Protein AF-A0A651DHY2-F1 (afdb_monomer_lite)

Sequence (120 aa):
MEGQEGLQTYEKRQRLYLIITLSMIGLNGVLIGLGYLLIRLGERAPEALLNVMMGFMIYHGIHFLYGIIAIIHFFKRVKHRFAQARIFKTILGVVLSPVSFILCYAAVFLLALTRCSISV

Secondary structure (DSSP, 8-state):
-HHHHHHHHHHHHHHHHHHHHHHHHHHHHHHHHHHHHHHHHTPPPPHHHHHHHHHHHHHHHHHHHHHHHHHHHHHHH-TTSS-HHHHHHHHHHHHHHHHHHHHHHHHHHHHHHHHHH---

pLDDT: mean 74.58, std 10.7, range [42.03, 88.75]

Foldseek 3Di:
DVVVVVVVVLLVVLVVLLVVLVVLLVVLVVLLVVLVVLVVVLHQDDVVVLVVLVVVLVVLVVSLVVLVVSVVCCVVPPVPDDDDPSVCSSCVSNVSSVVSSVSSVSSSVSNVVSVVVNPD

Structure (mmCIF, N/CA/C/O backbone):
data_AF-A0A651DHY2-F1
#
_entry.id   AF-A0A651DHY2-F1
#
loop_
_atom_site.group_PDB
_atom_site.id
_atom_site.type_symbol
_atom_site.label_atom_id
_atom_site.label_alt_id
_atom_site.label_comp_id
_atom_site.label_asym_id
_atom_site.label_entity_id
_atom_site.label_seq_id
_atom_site.pdbx_PDB_ins_code
_atom_site.Cartn_x
_atom_site.Cartn_y
_atom_site.Cartn_z
_atom_site.occupancy
_atom_site.B_iso_or_equiv
_atom_site.auth_seq_id
_atom_site.auth_comp_id
_atom_site.auth_asym_id
_atom_site.auth_atom_id
_atom_site.pdbx_PDB_model_num
ATOM 1 N N . MET A 1 1 ? -28.639 2.583 25.848 1.00 44.88 1 MET A N 1
ATOM 2 C CA . MET A 1 1 ? -28.538 2.159 24.431 1.00 44.88 1 MET A CA 1
ATOM 3 C C . MET A 1 1 ? -27.380 2.835 23.676 1.00 44.88 1 MET A C 1
ATOM 5 O O . MET A 1 1 ? -26.981 2.318 22.645 1.00 44.88 1 MET A O 1
ATOM 9 N N . GLU A 1 2 ? -26.727 3.868 24.227 1.00 45.50 2 GLU A N 1
ATOM 10 C CA . GLU A 1 2 ? -25.587 4.578 23.594 1.00 45.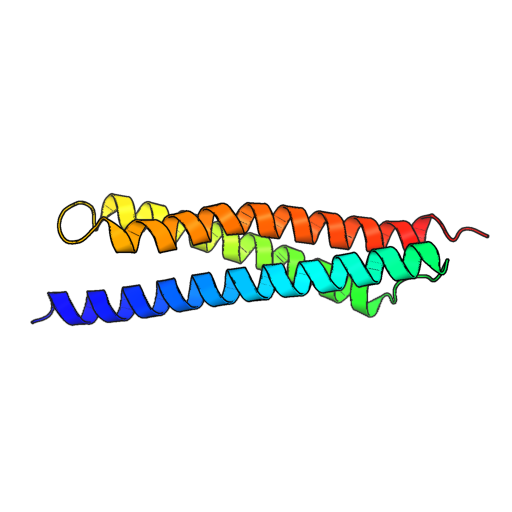50 2 GLU A CA 1
ATOM 11 C C . GLU A 1 2 ? -24.304 3.739 23.397 1.00 45.50 2 GLU A C 1
ATOM 13 O O . GLU A 1 2 ? -23.468 4.047 22.552 1.00 45.50 2 GLU A O 1
ATOM 18 N N . GLY A 1 3 ? -24.137 2.634 24.133 1.00 53.78 3 GLY A N 1
ATOM 19 C CA . GLY A 1 3 ? -22.958 1.766 24.010 1.00 53.78 3 GLY A CA 1
ATOM 20 C C . GLY A 1 3 ? -22.925 0.870 22.760 1.00 53.78 3 GLY A C 1
ATOM 21 O O . GLY A 1 3 ? -21.855 0.371 22.413 1.00 53.78 3 GLY A O 1
ATOM 22 N N . GLN A 1 4 ? -24.060 0.644 22.082 1.00 54.25 4 GLN A N 1
ATOM 23 C CA . GLN A 1 4 ? -24.138 -0.240 20.904 1.00 54.25 4 GLN A CA 1
ATOM 24 C C . GLN A 1 4 ? -23.915 0.497 19.570 1.00 54.25 4 GLN A C 1
ATOM 26 O O . GLN A 1 4 ? -23.286 -0.067 18.673 1.00 54.25 4 GLN A O 1
ATOM 31 N N . GLU A 1 5 ? -24.338 1.759 19.439 1.00 58.34 5 GLU A N 1
ATOM 32 C CA . GLU A 1 5 ? -24.154 2.546 18.203 1.00 58.34 5 GLU A CA 1
ATOM 33 C C . GLU A 1 5 ? -22.686 2.923 17.946 1.00 58.34 5 GLU A C 1
ATOM 35 O O . GLU A 1 5 ? -22.182 2.811 16.819 1.00 58.34 5 GLU A O 1
ATOM 40 N N . GLY A 1 6 ? -21.954 3.286 19.006 1.00 62.22 6 GLY A N 1
ATOM 41 C CA . GLY A 1 6 ? -20.512 3.536 18.924 1.00 62.22 6 GLY A CA 1
ATOM 42 C C . GLY A 1 6 ? -19.722 2.290 18.501 1.00 62.22 6 GLY A C 1
ATOM 43 O O . GLY A 1 6 ? -18.730 2.391 17.775 1.00 62.22 6 GLY A O 1
ATOM 44 N N . LEU A 1 7 ? -20.201 1.103 18.887 1.00 63.56 7 LEU A N 1
ATOM 45 C CA . LEU A 1 7 ? -19.568 -0.177 18.572 1.00 63.56 7 LEU A CA 1
ATOM 46 C C . LEU A 1 7 ? -19.745 -0.557 17.094 1.00 63.56 7 LEU A C 1
ATOM 48 O O . LEU A 1 7 ? -18.767 -0.900 16.430 1.00 63.56 7 LEU A O 1
ATOM 52 N N . GLN A 1 8 ? -20.960 -0.434 16.551 1.00 70.25 8 GLN A N 1
ATOM 53 C CA . GLN A 1 8 ? -21.226 -0.739 15.138 1.00 70.25 8 GLN A CA 1
ATOM 54 C C . GLN A 1 8 ? -20.471 0.201 14.188 1.00 70.25 8 GLN A C 1
ATOM 56 O O . GLN A 1 8 ? -19.954 -0.227 13.152 1.00 70.25 8 GLN A O 1
ATOM 61 N N . THR A 1 9 ? -20.366 1.482 14.543 1.00 72.56 9 THR A N 1
ATOM 62 C CA . THR A 1 9 ? -19.620 2.471 13.749 1.00 72.56 9 THR A CA 1
ATOM 63 C C . THR A 1 9 ? -18.124 2.156 13.725 1.00 72.56 9 THR A C 1
ATOM 65 O O . THR A 1 9 ? -17.477 2.260 12.679 1.00 72.56 9 THR A O 1
ATOM 68 N N . TYR A 1 10 ? -17.570 1.719 14.858 1.00 70.88 10 TYR A N 1
ATOM 69 C CA . TYR A 1 10 ? -16.174 1.307 14.957 1.00 70.88 10 TYR A CA 1
ATOM 70 C C . TYR A 1 10 ? -15.874 0.061 14.108 1.00 70.88 10 TYR A C 1
ATOM 72 O O . TYR A 1 10 ? -14.904 0.049 13.351 1.00 70.88 10 TYR A O 1
ATOM 80 N N . GLU A 1 11 ? -16.742 -0.952 14.147 1.00 73.06 11 GLU A N 1
ATOM 81 C CA . GLU A 1 11 ? -16.590 -2.170 13.337 1.00 73.06 11 GLU A CA 1
ATOM 82 C C . GLU A 1 11 ? -16.638 -1.895 11.834 1.00 73.06 11 GLU A C 1
ATOM 84 O O . GLU A 1 11 ? -15.829 -2.440 11.077 1.00 73.06 11 GLU A O 1
ATOM 89 N N . LYS A 1 12 ? -17.544 -1.014 11.393 1.00 79.12 12 LYS A N 1
ATOM 90 C CA . LYS A 1 12 ? -17.605 -0.583 9.990 1.00 79.12 12 LYS A CA 1
ATOM 91 C C . LYS A 1 12 ? -16.292 0.075 9.559 1.00 79.12 12 LYS A C 1
ATOM 93 O O . LYS A 1 12 ? -15.771 -0.264 8.498 1.00 79.12 12 LYS A O 1
ATOM 98 N N . ARG A 1 13 ? -15.720 0.950 10.397 1.00 78.06 13 ARG A N 1
ATOM 99 C CA . ARG A 1 13 ? -14.426 1.606 10.126 1.00 78.06 13 ARG A CA 1
ATOM 100 C C . ARG A 1 13 ? -13.270 0.609 10.056 1.00 78.06 13 ARG A C 1
ATOM 102 O O . ARG A 1 13 ? -12.458 0.699 9.142 1.00 78.06 13 ARG A O 1
ATOM 109 N N . GLN A 1 14 ? -13.212 -0.368 10.961 1.00 75.75 14 GLN A N 1
ATOM 110 C CA . GLN A 1 14 ? -12.171 -1.404 10.932 1.00 75.75 14 GLN A CA 1
ATOM 111 C C . GLN A 1 14 ? -12.276 -2.320 9.714 1.00 75.75 14 GLN A C 1
ATOM 113 O O . GLN A 1 14 ? -11.263 -2.662 9.104 1.00 75.75 14 GLN A O 1
ATOM 118 N N . ARG A 1 15 ? -13.499 -2.711 9.341 1.00 81.62 15 ARG A N 1
ATOM 119 C CA . ARG A 1 15 ? -13.729 -3.512 8.136 1.00 81.62 15 ARG A CA 1
ATOM 120 C C . ARG A 1 15 ? -13.303 -2.745 6.888 1.00 81.62 15 ARG A C 1
ATOM 122 O O . ARG A 1 15 ? -12.624 -3.319 6.045 1.00 81.62 15 ARG A O 1
ATOM 129 N N . LEU A 1 16 ? -13.666 -1.466 6.796 1.00 83.06 16 LEU A N 1
ATOM 130 C CA . LEU A 1 16 ? -13.258 -0.604 5.692 1.00 83.06 16 LEU A CA 1
ATOM 131 C C . LEU A 1 16 ? -11.731 -0.475 5.622 1.00 83.06 16 LEU A C 1
ATOM 133 O O . LEU A 1 16 ? -11.163 -0.657 4.552 1.00 83.06 16 LEU A O 1
ATOM 137 N N . TYR A 1 17 ? -11.069 -0.255 6.762 1.00 82.44 17 TYR A N 1
ATOM 138 C CA . TYR A 1 17 ? -9.608 -0.188 6.839 1.00 82.44 17 TYR A CA 1
ATOM 139 C C . TYR A 1 17 ? -8.946 -1.465 6.308 1.00 82.44 17 TYR A C 1
ATOM 141 O O . TYR A 1 17 ? -8.040 -1.389 5.486 1.00 82.44 17 TYR A O 1
ATOM 149 N N . LEU A 1 18 ? -9.432 -2.640 6.721 1.00 81.00 18 LEU A N 1
ATOM 150 C CA . LEU A 1 18 ? -8.888 -3.922 6.271 1.00 81.00 18 LEU A CA 1
ATOM 151 C C . LEU A 1 18 ? -9.131 -4.173 4.774 1.00 81.00 18 LEU A C 1
ATOM 153 O O . LEU A 1 18 ? -8.241 -4.679 4.096 1.00 81.00 18 LEU A O 1
ATOM 157 N N . ILE A 1 19 ? -10.300 -3.792 4.250 1.00 86.56 19 ILE A N 1
ATOM 158 C CA . ILE A 1 19 ? -10.598 -3.871 2.811 1.00 86.56 19 ILE A CA 1
ATOM 159 C C . ILE A 1 19 ? -9.642 -2.977 2.015 1.00 86.56 19 ILE A C 1
ATOM 161 O O . ILE A 1 19 ? -9.097 -3.432 1.014 1.00 86.56 19 ILE A O 1
ATOM 165 N N . ILE A 1 20 ? -9.401 -1.747 2.481 1.00 85.00 20 ILE A N 1
ATOM 166 C CA . ILE A 1 20 ? -8.440 -0.826 1.860 1.00 85.00 20 ILE A CA 1
ATOM 167 C C . ILE A 1 20 ? -7.028 -1.420 1.915 1.00 85.00 20 ILE A C 1
ATOM 169 O O . ILE A 1 20 ? -6.352 -1.482 0.899 1.00 85.00 20 ILE A O 1
ATOM 173 N N . THR A 1 21 ? -6.579 -1.940 3.061 1.00 82.50 21 THR A N 1
ATOM 174 C CA . THR A 1 21 ? -5.252 -2.571 3.154 1.00 82.50 21 THR A CA 1
ATOM 175 C C . THR A 1 21 ? -5.107 -3.734 2.167 1.00 82.50 21 THR A C 1
ATOM 177 O O . THR A 1 21 ? -4.078 -3.842 1.502 1.00 82.50 21 THR A O 1
ATOM 180 N N . LEU A 1 22 ? -6.128 -4.587 2.033 1.00 83.50 22 LEU A N 1
ATOM 181 C CA . LEU A 1 22 ? -6.110 -5.703 1.084 1.00 83.50 22 LEU A CA 1
ATOM 182 C C . LEU A 1 22 ? -6.106 -5.232 -0.373 1.00 83.50 22 LEU A C 1
ATOM 184 O O . LEU A 1 22 ? -5.361 -5.791 -1.178 1.00 83.50 22 LEU A O 1
ATOM 188 N N . SER A 1 23 ? -6.884 -4.204 -0.719 1.00 87.94 23 SER A N 1
ATOM 189 C CA . SER A 1 23 ? -6.872 -3.655 -2.078 1.00 87.94 23 SER A CA 1
ATOM 190 C C . SER A 1 23 ? -5.527 -3.013 -2.412 1.00 87.94 23 SER A C 1
ATOM 192 O O . SER A 1 23 ? -5.026 -3.214 -3.515 1.00 87.94 23 SER A O 1
ATOM 194 N N . MET A 1 24 ? -4.891 -2.333 -1.454 1.00 84.75 24 MET A N 1
ATOM 195 C CA . MET A 1 24 ? -3.538 -1.792 -1.614 1.00 84.75 24 MET A CA 1
ATOM 196 C C . MET A 1 24 ? -2.501 -2.898 -1.827 1.00 84.75 24 MET A C 1
ATOM 198 O O . MET A 1 24 ? -1.670 -2.782 -2.722 1.00 84.75 24 MET A O 1
ATOM 202 N N . ILE A 1 25 ? -2.570 -3.996 -1.063 1.00 82.88 25 ILE A N 1
ATOM 203 C CA . ILE A 1 25 ? -1.691 -5.163 -1.267 1.00 82.88 25 ILE A CA 1
ATOM 204 C C . ILE A 1 25 ? -1.892 -5.748 -2.668 1.00 82.88 25 ILE A C 1
ATOM 206 O O . ILE A 1 25 ? -0.915 -6.013 -3.365 1.00 82.88 25 ILE A O 1
ATOM 210 N N . GLY A 1 26 ? -3.147 -5.925 -3.091 1.00 87.00 26 GLY A N 1
ATOM 211 C CA . GLY A 1 26 ? -3.468 -6.425 -4.427 1.00 87.00 26 GLY A CA 1
ATOM 212 C C . GLY A 1 26 ? -2.913 -5.523 -5.531 1.00 87.00 26 GLY A C 1
ATOM 213 O O . GLY A 1 26 ? -2.255 -6.011 -6.448 1.00 87.00 26 GLY A O 1
ATOM 214 N N . LEU A 1 27 ? -3.106 -4.206 -5.405 1.00 87.69 27 LEU A N 1
ATOM 215 C CA . LEU A 1 27 ? -2.576 -3.215 -6.341 1.00 87.69 27 LEU A CA 1
ATOM 216 C C . LEU A 1 27 ? -1.042 -3.265 -6.400 1.00 87.69 27 LEU A C 1
ATOM 218 O O . LEU A 1 27 ? -0.474 -3.300 -7.490 1.00 87.69 27 LEU A O 1
ATOM 222 N N . ASN A 1 28 ? -0.374 -3.347 -5.246 1.00 83.38 28 ASN A N 1
ATOM 223 C CA . ASN A 1 28 ? 1.080 -3.494 -5.176 1.00 83.38 28 ASN A CA 1
ATOM 224 C C . ASN A 1 28 ? 1.556 -4.766 -5.882 1.00 83.38 28 ASN A C 1
ATOM 226 O O . ASN A 1 28 ? 2.531 -4.714 -6.624 1.00 83.38 28 ASN A O 1
ATOM 230 N N . GLY A 1 29 ? 0.850 -5.887 -5.720 1.00 84.62 29 GLY A N 1
ATOM 231 C CA . GLY A 1 29 ? 1.152 -7.123 -6.445 1.00 84.62 29 GLY A CA 1
ATOM 232 C C . GLY A 1 29 ? 1.105 -6.943 -7.967 1.00 84.62 29 GLY A C 1
ATOM 233 O O . GLY A 1 29 ? 2.027 -7.365 -8.666 1.00 84.62 29 GLY A O 1
ATOM 234 N N . VAL A 1 30 ? 0.078 -6.255 -8.478 1.00 88.75 30 VAL A N 1
ATOM 235 C CA . VAL A 1 30 ? -0.043 -5.939 -9.913 1.00 88.75 30 VAL A CA 1
ATOM 236 C C . VAL A 1 30 ? 1.111 -5.053 -10.382 1.00 88.75 30 VAL A C 1
ATOM 238 O O . VAL A 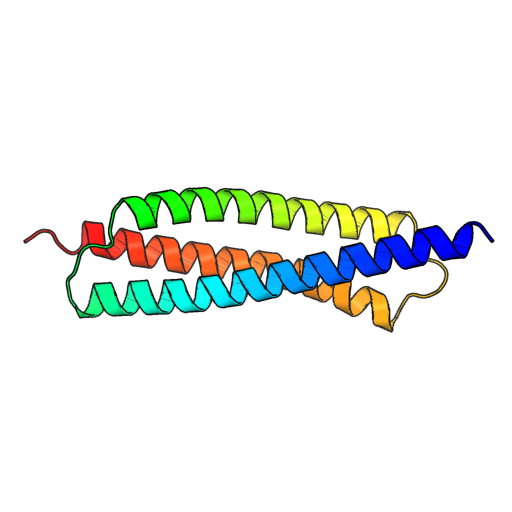1 30 ? 1.713 -5.326 -11.417 1.00 88.75 30 VAL A O 1
ATOM 241 N N . LEU A 1 31 ? 1.455 -4.021 -9.613 1.00 85.06 31 LEU A N 1
ATOM 242 C CA . LEU A 1 31 ? 2.522 -3.079 -9.958 1.00 85.06 31 LEU A CA 1
ATOM 243 C C . LEU A 1 31 ? 3.913 -3.714 -9.919 1.00 85.06 31 LEU A C 1
ATOM 245 O O . LEU A 1 31 ? 4.728 -3.424 -10.790 1.00 85.06 31 LEU A O 1
ATOM 249 N N . ILE A 1 32 ? 4.173 -4.612 -8.966 1.00 83.00 32 ILE A N 1
ATOM 250 C CA . ILE A 1 32 ? 5.395 -5.428 -8.940 1.00 83.00 32 ILE A CA 1
ATOM 251 C C . ILE A 1 32 ? 5.470 -6.287 -10.204 1.00 83.00 32 ILE A C 1
ATOM 253 O O . ILE A 1 32 ? 6.507 -6.306 -10.866 1.00 83.00 32 ILE A O 1
ATOM 257 N N . GLY A 1 33 ? 4.375 -6.963 -10.565 1.00 85.38 33 GLY A N 1
ATOM 258 C CA . GLY A 1 33 ? 4.307 -7.761 -11.790 1.00 85.38 33 GLY A CA 1
ATOM 259 C C . GLY A 1 33 ? 4.573 -6.926 -13.044 1.00 85.38 33 GLY A C 1
ATOM 260 O O . GLY A 1 33 ? 5.340 -7.340 -13.912 1.00 85.38 33 GLY A O 1
ATOM 261 N N . LEU A 1 34 ? 4.001 -5.723 -13.106 1.00 85.19 34 LEU A N 1
ATOM 262 C CA . LEU A 1 34 ? 4.186 -4.792 -14.215 1.00 85.19 34 LEU A CA 1
ATOM 263 C C . LEU A 1 34 ? 5.626 -4.261 -14.284 1.00 85.19 34 LEU A C 1
ATOM 265 O O . LEU A 1 34 ? 6.218 -4.240 -15.358 1.00 85.19 34 LEU A O 1
ATOM 269 N N . GLY A 1 35 ? 6.221 -3.902 -13.143 1.00 81.56 35 GLY A N 1
ATOM 2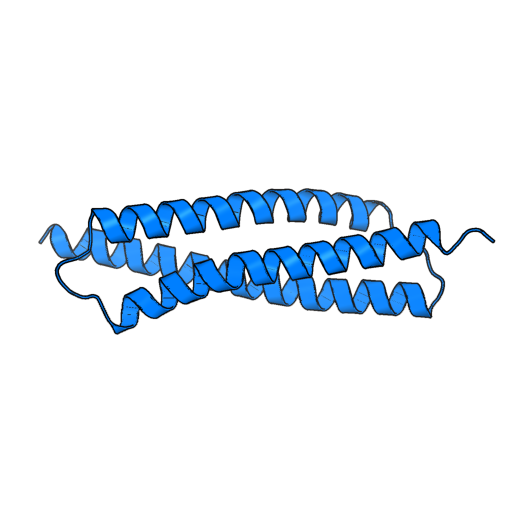70 C CA . GLY A 1 35 ? 7.623 -3.494 -13.057 1.00 81.56 35 GLY A CA 1
ATOM 271 C C . GLY A 1 35 ? 8.577 -4.605 -13.490 1.00 81.56 35 GLY A C 1
ATOM 272 O O . GLY A 1 35 ? 9.465 -4.365 -14.302 1.00 81.56 35 GLY A O 1
ATOM 273 N N . TYR A 1 36 ? 8.353 -5.837 -13.031 1.00 82.94 36 TYR A N 1
ATOM 274 C CA . TYR A 1 36 ? 9.138 -6.995 -13.461 1.00 82.94 36 TYR A CA 1
ATOM 275 C C . TYR A 1 36 ? 9.011 -7.258 -14.969 1.00 82.94 36 TYR A C 1
ATOM 277 O O . TYR A 1 36 ? 10.014 -7.516 -15.637 1.00 82.94 36 TYR A O 1
ATOM 285 N N . LEU A 1 37 ? 7.797 -7.159 -15.521 1.00 85.44 37 LEU A N 1
ATOM 286 C CA . LEU A 1 37 ? 7.557 -7.317 -16.954 1.00 85.44 37 LEU A CA 1
ATOM 287 C C . LEU A 1 37 ? 8.313 -6.259 -17.767 1.00 85.44 37 LEU A C 1
ATOM 289 O O . LEU A 1 37 ? 9.005 -6.614 -18.715 1.00 85.44 37 LEU A O 1
ATOM 293 N N . LEU A 1 38 ? 8.240 -4.987 -17.368 1.00 84.00 38 LEU A N 1
ATOM 294 C CA . LEU A 1 38 ? 8.940 -3.890 -18.041 1.00 84.00 38 LEU A CA 1
ATOM 295 C C . LEU A 1 38 ? 10.465 -4.052 -17.989 1.00 84.00 38 LEU A C 1
ATOM 297 O O . LEU A 1 38 ? 11.125 -3.872 -19.010 1.00 84.00 38 LEU A O 1
ATOM 301 N N . ILE A 1 39 ? 11.021 -4.472 -16.843 1.00 81.25 39 ILE A N 1
ATOM 302 C CA . ILE A 1 39 ? 12.452 -4.810 -16.728 1.00 81.25 39 ILE A CA 1
ATOM 303 C C . ILE A 1 39 ? 12.815 -5.906 -17.731 1.00 81.25 39 ILE A C 1
ATOM 305 O O . ILE A 1 39 ? 13.817 -5.793 -18.434 1.00 81.25 39 ILE A O 1
ATOM 309 N N . ARG A 1 40 ? 12.000 -6.963 -17.815 1.00 82.19 40 ARG A N 1
ATOM 310 C CA . ARG A 1 40 ? 12.249 -8.095 -18.715 1.00 82.19 40 ARG A CA 1
ATOM 311 C C . ARG A 1 40 ? 12.143 -7.710 -20.193 1.00 82.19 40 ARG A C 1
ATOM 313 O O . ARG A 1 40 ? 12.860 -8.282 -21.007 1.00 82.19 40 ARG A O 1
ATOM 320 N N . LEU A 1 41 ? 11.258 -6.775 -20.529 1.00 84.94 41 LEU A N 1
ATOM 321 C CA . LEU A 1 41 ? 11.092 -6.250 -21.885 1.00 84.94 41 LEU A CA 1
ATOM 322 C C . LEU A 1 41 ? 12.148 -5.195 -22.249 1.00 84.94 41 LEU A C 1
ATOM 324 O O . LEU A 1 41 ? 12.280 -4.861 -23.421 1.00 84.94 41 LEU A O 1
ATOM 328 N N . GLY A 1 42 ? 12.905 -4.681 -21.275 1.00 80.00 42 GLY A N 1
ATOM 329 C CA . GLY A 1 42 ? 13.820 -3.564 -21.502 1.00 80.00 42 GLY A CA 1
ATOM 330 C C . GLY A 1 42 ? 13.080 -2.276 -21.865 1.00 80.00 42 GLY A C 1
ATOM 331 O O . GLY A 1 42 ? 13.618 -1.447 -22.595 1.00 80.00 42 GLY A O 1
ATOM 332 N N . GLU A 1 43 ? 11.852 -2.104 -21.367 1.00 81.94 43 GLU A N 1
ATOM 333 C CA . GLU A 1 43 ? 11.030 -0.918 -21.606 1.00 81.94 43 GLU A CA 1
ATOM 334 C C . GLU A 1 43 ? 11.022 0.019 -20.397 1.00 81.94 43 GLU A C 1
ATOM 336 O O . GLU A 1 43 ? 10.990 -0.399 -19.237 1.00 81.94 43 GLU A O 1
ATOM 341 N N . ARG A 1 44 ? 11.026 1.328 -20.667 1.00 78.25 44 ARG A N 1
ATOM 342 C CA . ARG A 1 44 ? 10.969 2.356 -19.624 1.00 78.25 44 ARG A CA 1
ATOM 343 C C . ARG A 1 44 ? 9.537 2.495 -19.113 1.00 78.25 44 ARG A C 1
ATOM 345 O O . ARG A 1 44 ? 8.634 2.818 -19.883 1.00 78.25 44 ARG A O 1
ATOM 352 N N . ALA A 1 45 ? 9.335 2.365 -17.802 1.00 81.62 45 ALA A N 1
ATOM 353 C CA . ALA A 1 45 ? 8.027 2.605 -17.190 1.00 81.62 45 ALA A CA 1
ATOM 354 C C . ALA A 1 45 ? 7.542 4.041 -17.453 1.00 81.62 45 ALA A C 1
ATOM 356 O O . ALA A 1 45 ? 8.320 4.960 -17.218 1.00 81.62 45 ALA A O 1
ATOM 357 N N . PRO A 1 46 ? 6.300 4.297 -17.896 1.00 84.38 46 PRO A N 1
ATOM 358 C CA . PRO A 1 46 ? 5.824 5.649 -18.214 1.00 84.38 46 PRO A CA 1
ATOM 359 C C . PRO A 1 46 ? 5.910 6.607 -17.009 1.00 84.38 46 PRO A C 1
ATOM 361 O O . PRO A 1 46 ? 5.653 6.216 -15.875 1.00 84.38 46 PRO A O 1
ATOM 364 N N . GLU A 1 47 ? 6.253 7.881 -17.236 1.00 79.62 47 GLU A N 1
ATOM 365 C CA . GLU A 1 47 ? 6.486 8.852 -16.141 1.00 79.62 47 GLU A CA 1
ATOM 366 C C . GLU A 1 47 ? 5.227 9.116 -15.320 1.00 79.62 47 GLU A C 1
ATOM 368 O O . GLU A 1 47 ? 5.284 9.234 -14.098 1.00 79.62 47 GLU A O 1
ATOM 373 N N . ALA A 1 48 ? 4.069 9.120 -15.984 1.00 82.31 48 ALA A N 1
ATOM 374 C CA . ALA A 1 48 ? 2.778 9.215 -15.320 1.00 82.31 48 ALA A CA 1
ATOM 375 C C . ALA A 1 48 ? 2.587 8.098 -14.278 1.00 82.31 48 ALA A C 1
ATOM 377 O O . ALA A 1 48 ? 2.084 8.362 -13.188 1.00 82.31 48 ALA A O 1
ATOM 378 N N . LEU A 1 49 ? 3.041 6.873 -14.571 1.00 82.31 49 LEU A N 1
ATOM 379 C CA . LEU A 1 49 ? 2.940 5.744 -13.645 1.00 82.31 49 LEU A CA 1
ATOM 380 C C . LEU A 1 49 ? 3.851 5.933 -12.425 1.00 82.31 49 LEU A C 1
ATOM 382 O O . LEU A 1 49 ? 3.417 5.698 -11.301 1.00 82.31 49 LEU A O 1
ATOM 386 N N . LEU A 1 50 ? 5.080 6.413 -12.632 1.00 81.31 50 LEU A N 1
ATOM 387 C CA . LEU A 1 50 ? 6.014 6.749 -11.549 1.00 81.31 50 LEU A CA 1
ATOM 388 C C . LEU A 1 50 ? 5.467 7.860 -10.640 1.00 81.31 50 LEU A C 1
ATOM 390 O O . LEU A 1 50 ? 5.522 7.734 -9.417 1.00 81.31 50 LEU A O 1
ATOM 394 N N . ASN A 1 51 ? 4.870 8.906 -11.213 1.00 82.62 51 ASN A N 1
ATOM 395 C CA . ASN A 1 51 ? 4.268 9.999 -10.444 1.00 82.62 51 ASN A CA 1
ATOM 396 C C . ASN A 1 51 ? 3.065 9.534 -9.613 1.00 82.62 51 ASN A C 1
ATOM 398 O O . ASN A 1 51 ? 2.965 9.859 -8.427 1.00 82.62 51 ASN A O 1
ATOM 402 N N . VAL A 1 52 ? 2.182 8.724 -10.206 1.00 82.81 52 VAL A N 1
ATOM 403 C CA . VAL A 1 52 ? 1.061 8.101 -9.483 1.00 82.81 52 VAL A CA 1
ATOM 404 C C . VAL A 1 52 ? 1.581 7.218 -8.350 1.00 82.81 52 VAL A C 1
ATOM 406 O O . VAL A 1 52 ? 1.047 7.261 -7.242 1.00 82.81 52 VAL A O 1
ATOM 409 N N . MET A 1 53 ? 2.655 6.468 -8.594 1.00 81.06 53 MET A N 1
ATOM 410 C CA . MET A 1 53 ? 3.257 5.596 -7.593 1.00 81.06 53 MET A CA 1
ATOM 411 C C . MET A 1 53 ? 3.866 6.358 -6.414 1.00 81.06 53 MET A C 1
ATOM 413 O O . MET A 1 53 ? 3.671 5.954 -5.268 1.00 81.06 53 MET A O 1
ATOM 417 N N . MET A 1 54 ? 4.530 7.489 -6.660 1.00 82.94 54 MET A N 1
ATOM 418 C CA . MET A 1 54 ? 5.030 8.359 -5.589 1.00 82.94 54 MET A CA 1
ATOM 419 C C . MET A 1 54 ? 3.888 8.908 -4.722 1.00 82.94 54 MET A C 1
ATOM 421 O O . MET A 1 54 ? 3.970 8.862 -3.493 1.00 82.94 54 MET A O 1
ATOM 425 N N . GLY A 1 55 ? 2.790 9.356 -5.340 1.00 82.50 55 GLY A N 1
ATOM 426 C CA . GLY A 1 55 ? 1.592 9.783 -4.608 1.00 82.50 55 GLY A CA 1
ATOM 427 C C . GLY A 1 55 ? 0.959 8.648 -3.794 1.00 82.50 55 GLY A C 1
ATOM 428 O O . GLY A 1 55 ? 0.590 8.832 -2.631 1.00 82.50 55 GLY A O 1
ATOM 429 N N . PHE A 1 56 ? 0.901 7.446 -4.370 1.00 83.88 56 PHE A N 1
ATOM 430 C CA . PHE A 1 56 ? 0.409 6.250 -3.689 1.00 83.88 56 PHE A CA 1
ATOM 431 C C . PHE A 1 56 ? 1.273 5.876 -2.473 1.00 83.88 56 PHE A C 1
ATOM 433 O O . PHE A 1 56 ? 0.738 5.477 -1.437 1.00 83.88 56 PHE A O 1
ATOM 440 N N . MET A 1 57 ? 2.588 6.098 -2.546 1.00 80.38 57 MET A N 1
ATOM 441 C CA . MET A 1 57 ? 3.519 5.893 -1.433 1.00 80.38 57 MET A CA 1
ATOM 442 C C . MET A 1 57 ? 3.237 6.832 -0.245 1.00 80.38 57 MET A C 1
ATOM 444 O O . MET A 1 57 ? 3.272 6.404 0.911 1.00 80.38 57 MET A O 1
ATOM 448 N N . ILE A 1 58 ? 2.896 8.099 -0.513 1.00 84.19 58 ILE A N 1
ATOM 449 C CA . ILE A 1 58 ? 2.496 9.064 0.527 1.00 84.19 58 ILE A CA 1
ATOM 450 C C . ILE A 1 58 ? 1.194 8.613 1.196 1.00 84.19 58 ILE A C 1
ATOM 452 O O . ILE A 1 58 ? 1.098 8.591 2.427 1.00 84.19 58 ILE A O 1
ATOM 456 N N . TYR A 1 59 ? 0.205 8.200 0.398 1.00 85.50 59 TYR A N 1
ATOM 457 C CA . TYR A 1 59 ? -1.060 7.673 0.914 1.00 85.50 59 TYR A CA 1
ATOM 458 C C . TYR A 1 59 ? -0.842 6.440 1.806 1.00 85.50 59 TYR A C 1
ATOM 460 O O . TYR A 1 59 ? -1.427 6.338 2.885 1.00 85.50 59 TYR A O 1
ATOM 468 N N . HIS A 1 60 ? 0.072 5.556 1.412 1.00 81.06 60 HIS A N 1
ATOM 469 C CA . HIS A 1 60 ? 0.530 4.419 2.204 1.00 81.06 60 HIS A CA 1
ATOM 470 C C . HIS A 1 60 ? 1.060 4.820 3.591 1.00 81.06 60 HIS A C 1
ATOM 472 O O . HIS A 1 60 ? 0.704 4.189 4.591 1.00 81.06 60 HIS A O 1
ATOM 478 N N . GLY A 1 61 ? 1.860 5.887 3.666 1.00 78.88 61 GLY A N 1
ATOM 479 C CA . GLY A 1 61 ? 2.352 6.439 4.930 1.00 78.88 61 GLY A CA 1
ATOM 480 C C . GLY A 1 61 ? 1.226 6.960 5.830 1.00 78.88 61 GLY A C 1
ATOM 481 O O . GLY A 1 61 ? 1.180 6.635 7.019 1.00 78.88 61 GLY A O 1
ATOM 482 N N . ILE A 1 62 ? 0.270 7.703 5.262 1.00 86.56 62 ILE A N 1
ATOM 483 C CA . ILE A 1 62 ? -0.897 8.221 5.998 1.00 86.56 62 ILE A CA 1
ATOM 484 C C . ILE A 1 62 ? -1.778 7.070 6.509 1.00 86.56 62 ILE A C 1
ATOM 486 O O . ILE A 1 62 ? -2.195 7.074 7.670 1.00 86.56 62 ILE A O 1
ATOM 490 N N . HIS A 1 63 ? -2.035 6.061 5.674 1.00 83.50 63 HIS A N 1
ATOM 491 C CA . HIS A 1 63 ? -2.842 4.888 6.029 1.00 83.50 63 HIS A CA 1
ATOM 492 C C . HIS A 1 63 ? -2.202 4.052 7.145 1.00 83.50 63 HIS A C 1
ATOM 494 O O . HIS A 1 63 ? -2.889 3.568 8.052 1.00 83.50 63 HIS A O 1
ATOM 500 N N . PHE A 1 64 ? -0.875 3.926 7.124 1.00 80.00 64 PHE A N 1
ATOM 501 C CA . PHE A 1 64 ? -0.123 3.277 8.194 1.00 80.00 64 PHE A CA 1
ATOM 502 C C . PHE A 1 64 ? -0.216 4.061 9.510 1.00 80.00 64 PHE A C 1
ATOM 504 O O . PHE A 1 64 ? -0.543 3.481 10.549 1.00 80.00 64 PHE A O 1
ATOM 511 N N . LEU A 1 65 ? -0.018 5.384 9.468 1.00 83.62 65 LEU A N 1
ATOM 512 C CA . LEU A 1 65 ? -0.134 6.243 10.649 1.00 83.62 65 LEU A CA 1
ATOM 513 C C . LEU A 1 65 ? -1.546 6.187 11.254 1.00 83.62 65 LEU A C 1
ATOM 515 O O . LEU A 1 65 ? -1.698 6.077 12.472 1.00 83.62 65 LEU A O 1
ATOM 519 N N . TYR A 1 66 ? -2.580 6.180 10.408 1.00 82.81 66 TYR A N 1
ATOM 520 C CA . TYR A 1 66 ? -3.961 5.978 10.843 1.00 82.81 66 TYR A CA 1
ATOM 521 C C . TYR A 1 66 ? -4.143 4.637 11.569 1.00 82.81 66 TYR A C 1
ATOM 523 O O . TYR A 1 66 ? -4.771 4.594 12.630 1.00 82.81 66 TYR A O 1
ATOM 531 N N . GLY A 1 67 ? -3.558 3.555 11.045 1.00 75.69 67 GLY A N 1
ATOM 532 C CA . GLY A 1 67 ? -3.566 2.238 11.684 1.00 75.69 67 GLY A CA 1
ATOM 533 C C . GLY A 1 67 ? -2.951 2.258 13.085 1.00 75.69 67 GLY A C 1
ATOM 534 O O . GLY A 1 67 ? -3.567 1.769 14.038 1.00 75.69 67 GLY A O 1
ATOM 535 N N . ILE A 1 68 ? -1.785 2.894 13.237 1.00 79.44 68 ILE A N 1
ATOM 536 C CA . ILE A 1 68 ? -1.120 3.068 14.539 1.00 79.44 68 ILE A CA 1
ATOM 537 C C . ILE A 1 68 ? -2.032 3.816 15.518 1.00 79.44 68 ILE A C 1
ATOM 539 O O . ILE A 1 68 ? -2.265 3.341 16.633 1.00 79.44 68 ILE A O 1
ATOM 543 N N . ILE A 1 69 ? -2.593 4.957 15.107 1.00 82.69 69 ILE A N 1
ATOM 544 C CA . ILE A 1 69 ? -3.479 5.766 15.958 1.00 82.69 69 ILE A CA 1
ATOM 545 C C . ILE A 1 69 ? -4.722 4.962 16.367 1.00 82.69 69 ILE A C 1
ATOM 547 O O . ILE A 1 69 ? -5.114 4.980 17.538 1.00 82.69 69 ILE A O 1
ATOM 551 N N . ALA A 1 70 ? -5.322 4.216 15.436 1.00 74.44 70 ALA A N 1
ATOM 552 C CA . ALA A 1 70 ? -6.498 3.389 15.694 1.00 74.44 70 ALA A CA 1
ATOM 553 C C . ALA A 1 70 ? -6.214 2.271 16.711 1.00 74.44 70 ALA A C 1
ATOM 555 O O . ALA A 1 70 ? -7.054 2.012 17.580 1.00 74.44 70 ALA A O 1
ATOM 556 N N . ILE A 1 71 ? -5.030 1.651 16.650 1.00 74.62 71 ILE A N 1
ATOM 557 C CA . ILE A 1 71 ? -4.588 0.657 17.635 1.00 74.62 71 ILE A CA 1
ATOM 558 C C . ILE A 1 71 ? -4.343 1.293 19.002 1.00 74.62 71 ILE A C 1
ATOM 560 O O . ILE A 1 71 ? -4.846 0.783 20.005 1.00 74.62 71 ILE A O 1
ATOM 564 N N . ILE A 1 72 ? -3.630 2.418 19.064 1.00 79.75 72 ILE A N 1
ATOM 565 C CA . ILE A 1 72 ? -3.361 3.111 20.333 1.00 79.75 72 ILE A CA 1
ATOM 566 C C . ILE A 1 72 ? -4.682 3.514 21.001 1.00 79.75 72 ILE A C 1
ATOM 568 O O . ILE A 1 72 ? -4.868 3.299 22.202 1.00 79.75 72 ILE A O 1
ATOM 572 N N . HIS A 1 73 ? -5.628 4.050 20.228 1.00 75.56 73 HIS A N 1
ATOM 573 C CA . HIS A 1 73 ? -6.953 4.410 20.725 1.00 75.56 73 HIS A CA 1
ATOM 574 C C . HIS A 1 73 ? -7.736 3.181 21.217 1.00 75.56 73 HIS A C 1
ATOM 576 O O . HIS A 1 73 ? -8.390 3.243 22.261 1.00 75.56 73 HIS A O 1
ATOM 582 N N . PHE A 1 74 ? -7.638 2.048 20.515 1.00 69.56 74 PHE A N 1
ATOM 583 C CA . PHE A 1 74 ? -8.267 0.794 20.926 1.00 69.56 74 PHE A CA 1
ATOM 584 C C . PHE A 1 74 ? -7.728 0.290 22.273 1.00 69.56 74 PHE A C 1
ATOM 586 O O . PHE A 1 74 ? -8.516 0.026 23.184 1.00 69.56 74 PHE A O 1
ATOM 593 N N . PHE A 1 75 ? -6.403 0.228 22.440 1.00 70.69 75 PHE A N 1
ATOM 594 C CA . PHE A 1 75 ? -5.782 -0.210 23.696 1.00 70.69 75 PHE A CA 1
ATOM 595 C C . PHE A 1 75 ? -6.095 0.725 24.870 1.00 70.69 75 PHE A C 1
ATOM 597 O O . PHE A 1 75 ? -6.287 0.247 25.989 1.00 70.69 75 PHE A O 1
ATOM 604 N N . LYS A 1 76 ? -6.191 2.039 24.624 1.00 71.38 76 LYS A N 1
ATOM 605 C CA . LYS A 1 76 ? -6.502 3.032 25.664 1.00 71.38 76 LYS A CA 1
ATOM 606 C C . LYS A 1 76 ? -7.974 3.040 26.094 1.00 71.38 76 LYS A C 1
ATOM 608 O O . LYS A 1 76 ? -8.233 3.256 27.272 1.00 71.38 76 LYS A O 1
ATOM 613 N N . ARG A 1 77 ? -8.938 2.829 25.183 1.00 64.81 77 ARG A N 1
ATOM 614 C CA . ARG A 1 77 ? -10.383 2.976 25.490 1.00 64.81 77 ARG A CA 1
ATOM 615 C C . ARG A 1 77 ? -11.192 1.678 25.583 1.00 64.81 77 ARG A C 1
ATOM 617 O O . ARG A 1 77 ? -12.234 1.688 26.227 1.00 64.81 77 ARG A O 1
ATOM 624 N N . VAL A 1 78 ? -10.779 0.579 24.948 1.00 60.91 78 VAL A N 1
ATOM 625 C CA . VAL A 1 78 ? -11.680 -0.570 24.668 1.00 60.91 78 VAL A CA 1
ATOM 626 C C . VAL A 1 78 ? -11.243 -1.864 25.379 1.00 60.91 78 VAL A C 1
ATOM 628 O O . VAL A 1 78 ? -11.790 -2.937 25.135 1.00 60.91 78 VAL A O 1
ATOM 631 N N . LYS A 1 79 ? -10.290 -1.782 26.319 1.00 54.59 79 LYS A N 1
ATOM 632 C CA . LYS A 1 79 ? -9.629 -2.944 26.944 1.00 54.59 79 LYS A CA 1
ATOM 633 C C . LYS A 1 79 ? -10.577 -3.942 27.641 1.00 54.59 79 LYS A C 1
ATOM 635 O O . LYS A 1 79 ? -10.172 -5.078 27.848 1.00 54.59 79 LYS A O 1
ATOM 640 N N . HIS A 1 80 ? -11.817 -3.574 27.990 1.00 52.25 80 HIS A N 1
ATOM 641 C CA . HIS A 1 80 ? -12.542 -4.306 29.037 1.00 52.25 80 HIS A CA 1
ATOM 642 C C . HIS A 1 80 ? -13.810 -5.095 28.672 1.00 52.25 80 HIS A C 1
ATOM 644 O O . HIS A 1 80 ? -14.373 -5.680 29.597 1.00 52.25 80 HIS A O 1
ATOM 650 N N . ARG A 1 81 ? -14.305 -5.166 27.418 1.00 52.41 81 ARG A N 1
ATOM 651 C CA . ARG A 1 81 ? -15.591 -5.883 27.217 1.00 52.41 81 ARG A CA 1
ATOM 652 C C . ARG A 1 81 ? -15.822 -6.873 26.070 1.00 52.41 81 ARG A C 1
ATOM 654 O O . ARG A 1 81 ? -16.672 -7.717 26.296 1.00 52.41 81 ARG A O 1
ATOM 661 N N . PHE A 1 82 ? -15.150 -6.896 24.911 1.00 56.03 82 PHE A N 1
ATOM 662 C CA . PHE A 1 82 ? -15.618 -7.797 23.816 1.00 56.03 82 PHE A CA 1
ATOM 663 C C . PHE A 1 82 ? -14.529 -8.280 22.830 1.00 56.03 82 PHE A C 1
ATOM 665 O O . PHE A 1 82 ? -14.716 -8.280 21.614 1.00 56.03 82 PHE A O 1
ATOM 672 N N . ALA A 1 83 ? -13.347 -8.642 23.332 1.00 54.41 83 ALA A N 1
ATOM 673 C CA . ALA A 1 83 ? -12.115 -8.306 22.620 1.00 54.41 83 ALA A CA 1
ATOM 674 C C . ALA A 1 83 ? -11.427 -9.388 21.753 1.00 54.41 83 ALA A C 1
ATOM 676 O O . ALA A 1 83 ? -10.564 -9.021 20.968 1.00 54.41 83 ALA A O 1
ATOM 677 N N . GLN A 1 84 ? -11.746 -10.685 21.805 1.00 55.59 84 GLN A N 1
ATOM 678 C CA . GLN A 1 84 ? -10.803 -11.670 21.229 1.00 55.59 84 GLN A CA 1
ATOM 679 C C . GLN A 1 84 ? -10.845 -11.793 19.687 1.00 55.59 84 GLN A C 1
ATOM 681 O O . GLN A 1 84 ? -9.824 -11.612 19.028 1.00 55.59 84 GLN A O 1
ATOM 686 N N . ALA A 1 85 ? -12.017 -11.999 19.072 1.00 54.88 85 ALA A N 1
ATOM 687 C CA . ALA A 1 85 ? -12.123 -12.146 17.608 1.00 54.88 85 ALA A CA 1
ATOM 688 C C . ALA A 1 85 ? -11.985 -10.815 16.828 1.00 54.88 85 ALA A C 1
ATOM 690 O O . ALA A 1 85 ? -11.694 -10.809 15.631 1.00 54.88 85 ALA A O 1
ATOM 691 N N . ARG A 1 86 ? -12.202 -9.671 17.495 1.00 60.44 86 ARG A N 1
ATOM 692 C CA . ARG A 1 86 ? -12.228 -8.328 16.873 1.00 60.44 86 ARG A CA 1
ATOM 693 C C . ARG A 1 86 ? -10.862 -7.636 16.903 1.00 60.44 86 ARG A C 1
ATOM 695 O O . ARG A 1 86 ? -10.498 -6.959 15.942 1.00 60.44 86 ARG A O 1
ATOM 702 N N . ILE A 1 87 ? -10.058 -7.892 17.940 1.00 64.62 87 ILE A N 1
ATOM 703 C CA . ILE A 1 87 ? -8.648 -7.479 17.992 1.00 64.62 87 ILE A CA 1
ATOM 704 C C . ILE A 1 87 ? -7.879 -8.040 16.798 1.00 64.62 87 ILE A C 1
ATOM 706 O O . ILE A 1 87 ? -7.119 -7.303 16.175 1.00 64.62 87 ILE A O 1
ATOM 710 N N . PHE A 1 88 ? -8.122 -9.304 16.435 1.00 66.75 88 PHE A N 1
ATOM 711 C CA . PHE A 1 88 ? -7.359 -9.969 15.383 1.00 66.75 88 PHE A CA 1
ATOM 712 C C . PHE A 1 88 ? -7.437 -9.227 14.044 1.00 66.75 88 PHE A C 1
ATOM 714 O O . PHE A 1 88 ? -6.410 -9.009 13.424 1.00 66.75 88 PHE A O 1
ATOM 721 N N . LYS A 1 89 ? -8.615 -8.729 13.635 1.00 65.50 89 LYS A N 1
ATOM 722 C CA . LYS A 1 89 ? -8.769 -7.949 12.388 1.00 65.50 89 LYS A CA 1
ATOM 723 C C . LYS A 1 89 ? -8.015 -6.617 12.423 1.00 65.50 89 LYS A C 1
ATOM 725 O O . LYS A 1 89 ? -7.477 -6.182 11.412 1.00 65.50 89 LYS A O 1
ATOM 730 N N . THR A 1 90 ? -7.965 -5.985 13.592 1.00 66.12 90 THR A N 1
ATOM 731 C CA . THR A 1 90 ? -7.279 -4.700 13.801 1.00 66.12 90 THR A CA 1
ATOM 732 C C . THR A 1 90 ? -5.771 -4.880 13.773 1.00 66.12 90 THR A C 1
ATOM 734 O O . THR A 1 90 ? -5.079 -4.176 13.046 1.00 66.12 90 THR A O 1
ATOM 737 N N . ILE A 1 91 ? -5.275 -5.857 14.536 1.00 69.06 91 ILE A N 1
ATOM 738 C CA . ILE A 1 91 ? -3.860 -6.218 14.573 1.00 69.06 91 ILE A CA 1
ATOM 739 C C . ILE A 1 91 ? -3.423 -6.676 13.187 1.00 69.06 91 ILE A C 1
ATOM 741 O O . ILE A 1 91 ? -2.425 -6.179 12.688 1.00 69.06 91 ILE A O 1
ATOM 745 N N . LEU A 1 92 ? -4.201 -7.539 12.530 1.00 74.94 92 LEU A N 1
ATOM 746 C CA . LEU A 1 92 ? -3.907 -7.999 11.180 1.00 74.94 92 LEU A CA 1
ATOM 747 C C . LEU A 1 92 ? -3.842 -6.821 10.204 1.00 74.94 92 LEU A C 1
ATOM 749 O O . LEU A 1 92 ? -2.872 -6.715 9.472 1.00 74.94 92 LEU A O 1
ATOM 753 N N . GLY A 1 93 ? -4.802 -5.893 10.234 1.00 66.25 93 GLY A N 1
ATOM 754 C CA . GLY A 1 93 ? -4.778 -4.703 9.381 1.00 66.25 93 GLY A CA 1
ATOM 755 C C . GLY A 1 93 ? -3.545 -3.821 9.602 1.00 66.25 93 GLY A C 1
ATOM 756 O O . GLY A 1 93 ? -2.928 -3.392 8.629 1.00 66.25 93 GLY A O 1
ATOM 757 N N . VAL A 1 94 ? -3.157 -3.575 10.857 1.00 70.38 94 VAL A N 1
ATOM 758 C CA . VAL A 1 94 ? -1.971 -2.756 11.156 1.00 70.38 94 VAL A CA 1
ATOM 759 C C . VAL A 1 94 ? -0.672 -3.493 10.882 1.00 70.38 94 VAL A C 1
ATOM 761 O O . VAL A 1 94 ? 0.268 -2.845 10.458 1.00 70.38 94 VAL A O 1
ATOM 764 N N . VAL A 1 95 ? -0.602 -4.812 11.062 1.00 73.69 95 VAL A N 1
ATOM 765 C CA . VAL A 1 95 ? 0.580 -5.622 10.718 1.00 73.69 95 VAL A CA 1
ATOM 766 C C . VAL A 1 95 ? 0.712 -5.802 9.2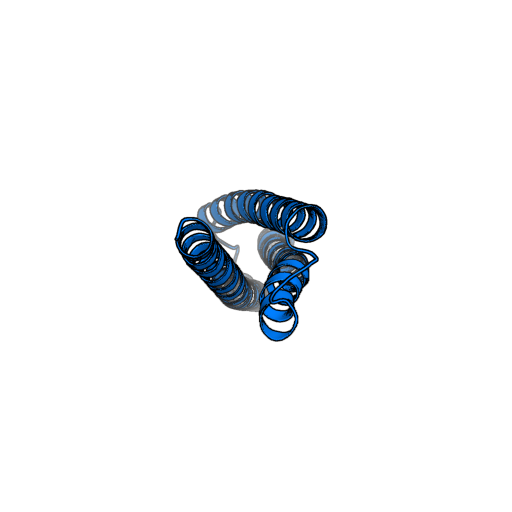03 1.00 73.69 95 VAL A C 1
ATOM 768 O O . VAL A 1 95 ? 1.823 -5.795 8.681 1.00 73.69 95 VAL A O 1
ATOM 771 N N . LEU A 1 96 ? -0.398 -5.892 8.466 1.00 74.25 96 LEU A N 1
ATOM 772 C CA . LEU A 1 96 ? -0.382 -5.935 7.000 1.00 74.25 96 LEU A CA 1
ATOM 773 C C . LEU A 1 96 ? -0.046 -4.578 6.379 1.00 74.25 96 LEU A C 1
ATOM 775 O O . LEU A 1 96 ? 0.465 -4.537 5.266 1.00 74.25 96 LEU A O 1
ATOM 779 N N . SER A 1 97 ? -0.307 -3.466 7.064 1.00 73.19 97 SER A N 1
ATOM 780 C CA . SER A 1 97 ? -0.001 -2.132 6.546 1.00 73.19 97 SER A CA 1
ATOM 781 C C . SER A 1 97 ? 1.504 -1.878 6.284 1.00 73.19 97 SER A C 1
ATOM 783 O O . SER A 1 97 ? 1.806 -1.378 5.201 1.00 73.19 97 SER A O 1
ATOM 785 N N . PRO A 1 98 ? 2.466 -2.225 7.169 1.00 69.50 98 PRO A N 1
ATOM 786 C CA . PRO A 1 98 ? 3.897 -2.111 6.895 1.00 69.50 98 PRO A CA 1
ATOM 787 C C . PRO A 1 98 ? 4.365 -3.141 5.866 1.00 69.50 98 PRO A C 1
ATOM 789 O O . PRO A 1 98 ? 5.211 -2.817 5.042 1.00 69.50 98 PRO A O 1
ATOM 792 N N . VAL A 1 99 ? 3.775 -4.342 5.827 1.00 74.81 99 VAL A N 1
ATOM 793 C CA . VAL A 1 99 ? 4.039 -5.308 4.744 1.00 74.81 99 VAL A CA 1
ATOM 794 C C . VAL A 1 99 ? 3.632 -4.714 3.395 1.00 74.81 99 VAL A C 1
ATOM 796 O O . VAL A 1 99 ? 4.403 -4.743 2.442 1.00 74.81 99 VAL A O 1
ATOM 799 N N . SER A 1 100 ? 2.452 -4.099 3.325 1.00 74.25 100 SER A N 1
ATOM 800 C CA . SER A 1 100 ? 1.973 -3.427 2.120 1.00 74.25 100 SER A CA 1
ATOM 801 C C . SER A 1 100 ? 2.852 -2.230 1.739 1.00 74.25 100 SER A C 1
ATOM 803 O O . SER A 1 100 ? 3.132 -2.026 0.563 1.00 74.25 100 SER A O 1
ATOM 805 N N . PHE A 1 101 ? 3.369 -1.489 2.724 1.00 73.19 101 PHE A N 1
ATOM 806 C CA . PHE A 1 101 ? 4.342 -0.418 2.496 1.00 73.19 101 PHE A CA 1
ATOM 807 C C . PHE A 1 101 ? 5.647 -0.939 1.874 1.00 73.19 101 PHE A C 1
ATOM 809 O O . PHE A 1 101 ? 6.125 -0.375 0.893 1.00 73.19 101 PHE A O 1
ATOM 816 N N . ILE A 1 102 ? 6.197 -2.043 2.396 1.00 76.38 102 ILE A N 1
ATOM 817 C CA . ILE A 1 102 ? 7.400 -2.690 1.847 1.00 76.38 1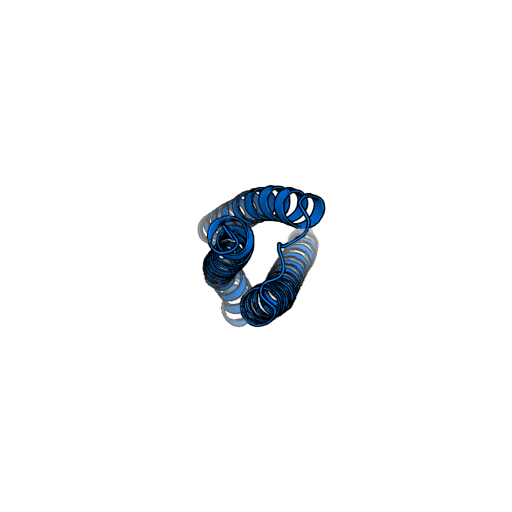02 ILE A CA 1
ATOM 818 C C . ILE A 1 102 ? 7.157 -3.151 0.404 1.00 76.38 102 ILE A C 1
ATOM 820 O O . ILE A 1 102 ? 8.010 -2.944 -0.457 1.00 76.38 102 ILE A O 1
ATOM 824 N N . LEU A 1 103 ? 5.985 -3.725 0.116 1.00 76.44 103 LEU A N 1
ATOM 825 C CA . LEU A 1 103 ? 5.612 -4.129 -1.244 1.00 76.44 103 LEU A CA 1
ATOM 826 C C . LEU A 1 103 ? 5.503 -2.928 -2.192 1.00 76.44 103 LEU A C 1
ATOM 828 O O . LEU A 1 103 ? 6.021 -2.986 -3.305 1.00 76.44 103 LEU A O 1
ATOM 832 N N . CYS A 1 104 ? 4.883 -1.830 -1.754 1.00 76.31 104 CYS A N 1
ATOM 833 C CA . CYS A 1 104 ? 4.825 -0.594 -2.534 1.00 76.31 104 CYS A CA 1
ATOM 834 C C . CYS A 1 104 ? 6.231 -0.047 -2.815 1.00 76.31 104 CYS A C 1
ATOM 836 O O . CYS A 1 104 ? 6.523 0.350 -3.940 1.00 76.31 104 CYS A O 1
ATOM 838 N N . TYR A 1 105 ? 7.115 -0.056 -1.814 1.00 76.31 105 TYR A N 1
ATOM 839 C CA . TYR A 1 105 ? 8.499 0.383 -1.977 1.00 76.31 105 TYR A CA 1
ATOM 840 C C . TYR A 1 105 ? 9.253 -0.489 -2.988 1.00 76.31 105 TYR A C 1
ATOM 842 O O . TYR A 1 105 ? 9.920 0.037 -3.874 1.00 76.31 105 TYR A O 1
ATOM 850 N N . ALA A 1 106 ? 9.094 -1.813 -2.916 1.00 77.31 106 ALA A N 1
ATOM 851 C CA . ALA A 1 106 ? 9.664 -2.732 -3.898 1.00 77.31 106 ALA A CA 1
ATOM 852 C C . ALA A 1 106 ? 9.129 -2.468 -5.318 1.00 77.31 106 ALA A C 1
ATOM 854 O O . ALA A 1 106 ? 9.906 -2.474 -6.271 1.00 77.31 106 ALA A O 1
ATOM 855 N N . ALA A 1 107 ? 7.830 -2.182 -5.465 1.00 76.25 107 ALA A N 1
ATOM 856 C CA . ALA A 1 107 ? 7.219 -1.837 -6.750 1.00 76.25 107 ALA A CA 1
ATOM 857 C C . ALA A 1 107 ? 7.812 -0.548 -7.341 1.00 76.25 107 ALA A C 1
ATOM 859 O O . ALA A 1 107 ? 8.246 -0.533 -8.493 1.00 76.25 107 ALA A O 1
ATOM 860 N N . VAL A 1 108 ? 7.880 0.516 -6.533 1.00 77.81 108 VAL A N 1
ATOM 861 C CA . VAL A 1 108 ? 8.478 1.804 -6.916 1.00 77.81 108 VAL A CA 1
ATOM 862 C C . VAL A 1 108 ? 9.941 1.615 -7.300 1.00 77.81 108 VAL A C 1
ATOM 864 O O . VAL A 1 108 ? 10.374 2.134 -8.325 1.00 77.81 108 VAL A O 1
ATOM 867 N N . PHE A 1 109 ? 10.690 0.843 -6.513 1.00 78.25 109 PHE A N 1
ATOM 868 C CA . PHE A 1 109 ? 12.098 0.569 -6.765 1.00 78.25 109 PHE A CA 1
ATOM 869 C C . PHE A 1 109 ? 12.308 -0.165 -8.096 1.00 78.25 109 PHE A C 1
ATOM 871 O O . PHE A 1 109 ? 13.124 0.269 -8.904 1.00 78.25 109 PHE A O 1
ATOM 878 N N . LEU A 1 110 ? 11.533 -1.219 -8.375 1.00 78.62 110 LEU A N 1
ATOM 879 C CA . LEU A 1 110 ? 11.595 -1.940 -9.652 1.00 78.62 110 LEU A CA 1
ATOM 880 C C . LEU A 1 110 ? 11.245 -1.034 -10.839 1.00 78.62 110 LEU A C 1
ATOM 882 O O . LEU A 1 110 ? 11.951 -1.035 -11.846 1.00 78.62 110 LEU A O 1
ATOM 886 N N . LEU A 1 111 ? 10.192 -0.223 -10.717 1.00 77.44 111 LEU A N 1
ATOM 887 C CA . LEU A 1 111 ? 9.805 0.724 -11.765 1.00 77.44 111 LEU A CA 1
ATOM 888 C C . LEU A 1 111 ? 10.878 1.798 -11.985 1.00 77.44 111 LEU A C 1
ATOM 890 O O . LEU A 1 111 ? 11.183 2.124 -13.130 1.00 77.44 111 LEU A O 1
ATOM 894 N N . ALA A 1 112 ? 11.496 2.309 -10.922 1.00 76.38 112 ALA A N 1
ATOM 895 C CA . ALA A 1 112 ? 12.603 3.256 -11.023 1.00 76.38 112 ALA A CA 1
ATOM 896 C C . ALA A 1 112 ? 13.838 2.623 -11.685 1.00 76.38 112 ALA A C 1
ATOM 898 O O . ALA A 1 112 ? 14.468 3.253 -12.535 1.00 76.38 112 ALA A O 1
ATOM 899 N N . LEU A 1 113 ? 14.143 1.357 -11.381 1.00 75.56 113 LEU A N 1
ATOM 900 C CA . LEU A 1 113 ? 15.242 0.635 -12.023 1.00 75.56 113 LEU A CA 1
ATOM 901 C C . LEU A 1 113 ? 15.062 0.509 -13.538 1.00 75.56 113 LEU A C 1
ATOM 903 O O . LEU A 1 113 ? 16.056 0.639 -14.244 1.00 75.56 113 LEU A O 1
ATOM 907 N N . THR A 1 114 ? 13.835 0.352 -14.058 1.00 73.81 114 THR A N 1
ATOM 908 C CA . THR A 1 114 ? 13.611 0.364 -15.524 1.00 73.81 114 THR A CA 1
ATOM 909 C C . THR A 1 114 ? 14.092 1.660 -16.173 1.00 73.81 114 THR A C 1
ATOM 911 O O . THR A 1 114 ? 14.584 1.658 -17.296 1.00 73.81 114 THR A O 1
ATOM 914 N N . ARG A 1 115 ? 13.991 2.792 -15.469 1.00 68.75 115 ARG A N 1
ATOM 915 C CA . ARG A 1 115 ? 14.446 4.090 -15.979 1.00 68.75 115 ARG A CA 1
ATOM 916 C C . ARG A 1 115 ? 15.962 4.238 -15.927 1.00 68.75 115 ARG A C 1
ATOM 918 O O . ARG A 1 115 ? 16.512 4.907 -16.794 1.00 68.75 115 ARG A O 1
ATOM 925 N N . CYS A 1 116 ? 16.620 3.618 -14.949 1.00 69.38 116 CYS A N 1
ATOM 926 C CA . CYS A 1 116 ? 18.072 3.685 -14.786 1.00 69.38 116 CYS A CA 1
ATOM 927 C C . CYS A 1 116 ? 18.836 2.625 -15.592 1.00 69.38 116 CYS A C 1
ATOM 929 O O . CYS A 1 116 ? 19.954 2.901 -16.011 1.00 69.38 116 CYS A O 1
ATOM 931 N N . SER A 1 117 ? 18.278 1.428 -15.808 1.00 60.16 117 SER A N 1
ATOM 932 C CA . SER A 1 117 ? 18.973 0.350 -16.530 1.00 60.16 117 SER A CA 1
ATOM 933 C C . SER A 1 117 ? 18.969 0.541 -18.045 1.00 60.16 117 SER A C 1
ATOM 935 O O . SER A 1 117 ? 19.865 0.058 -18.732 1.00 60.16 117 SER A O 1
ATOM 937 N N . ILE A 1 118 ? 17.979 1.260 -18.577 1.00 56.91 118 ILE A N 1
ATOM 938 C CA . ILE A 1 118 ? 17.871 1.561 -20.005 1.00 56.91 118 ILE A CA 1
ATOM 939 C C . ILE A 1 118 ? 18.665 2.840 -20.271 1.00 56.91 118 ILE A C 1
ATOM 941 O O . ILE A 1 118 ? 18.106 3.910 -20.513 1.00 56.91 118 ILE A O 1
ATOM 945 N N . SER A 1 119 ? 19.984 2.732 -20.162 1.00 48.66 119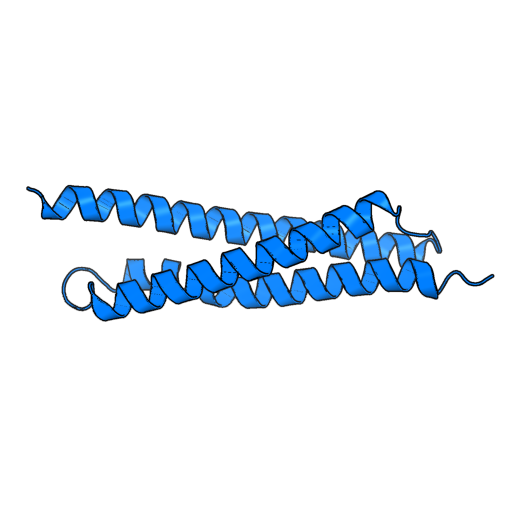 SER A N 1
ATOM 946 C CA . SER A 1 119 ? 20.961 3.693 -20.669 1.00 48.66 119 SER A CA 1
ATOM 947 C C . SER A 1 119 ? 21.735 3.024 -21.806 1.00 48.66 119 SER A C 1
ATOM 949 O O . SER A 1 119 ? 22.905 2.679 -21.652 1.00 48.66 119 SER A O 1
ATOM 951 N N . VAL A 1 120 ? 21.042 2.764 -22.914 1.00 42.03 120 VAL A N 1
ATOM 952 C CA . VAL A 1 120 ? 21.630 2.423 -24.216 1.00 42.03 120 VAL A CA 1
ATOM 953 C C . VAL A 1 120 ? 20.953 3.301 -25.251 1.00 42.03 120 VAL A C 1
ATOM 955 O O . VAL A 1 120 ? 19.710 3.438 -25.154 1.00 42.03 120 VAL A O 1
#

Radius of gyration: 18.53 Å; chains: 1; bounding box: 50×22×53 Å